Protein AF-A0A316NG40-F1 (afdb_monomer)

Foldseek 3Di:
DDLQVLLVVLLVVLVVLCVVVVHDLVRLCVQQVPDSVQSVCSVVSHHDPPDDVSSVVSSCVVSVHCSNVVSVVCVVVVVVVVVD

Nearest PDB structures (foldseek):
  4i6u-assembly1_A  TM=7.308E-01  e=1.467E-02  Enterobacter sp. RFL1396
  2b5a-assembly1_A  TM=8.012E-01  e=2.729E-02  [Bacillus] caldolyticus
  4ghj-assembly1_A  TM=7.889E-01  e=3.055E-02  Vibrio vulnificus CMCP6
  3clc-assembly1_D  TM=7.365E-01  e=7.974E-02  unclassified
  2o38-assembly1_A  TM=7.098E-01  e=1.587E+00  Rhodopseudomonas palustris CGA009

Radius of gyration: 12.73 Å; Cα contacts (8 Å, |Δi|>4): 73; chains: 1; bounding box: 24×22×42 Å

Solvent-accessible surface area (backbone atoms only — not comparable to full-atom values): 4832 Å² total; per-residue (Å²): 132,54,71,69,60,49,26,47,48,48,12,52,51,51,47,48,53,32,60,75,70,69,51,51,65,66,56,49,22,73,74,51,68,46,55,54,68,56,57,50,30,34,55,68,34,38,78,60,94,83,68,50,72,69,53,50,51,37,50,22,65,72,67,76,40,59,68,63,57,53,53,52,52,48,55,57,54,57,56,59,71,72,73,118

Sequence (84 aa):
MSFEAFENEIARIFQKLCREKQASLEEIHAATGVPRTILKSLSNGVVPGHITVKDFDRISEYFDSDEIIELIMRLFKGNDAARD

Mean predicted aligned error: 4.68 Å

Structure (mmCIF, N/CA/C/O backbone):
data_AF-A0A316NG40-F1
#
_entry.id   AF-A0A316NG40-F1
#
loop_
_atom_site.group_PDB
_atom_site.id
_atom_site.type_symbol
_atom_site.label_atom_id
_atom_site.label_alt_id
_atom_site.label_comp_id
_atom_site.label_asym_id
_atom_site.label_entity_id
_atom_site.label_seq_id
_atom_site.pdbx_PDB_ins_code
_atom_site.Cartn_x
_atom_site.Cartn_y
_atom_site.Cartn_z
_atom_site.occupancy
_atom_site.B_iso_or_equiv
_atom_site.auth_seq_id
_atom_site.auth_comp_id
_atom_site.auth_asym_id
_atom_site.auth_atom_id
_atom_site.pdbx_PDB_model_num
ATOM 1 N N . MET A 1 1 ? 10.343 7.681 -16.149 1.00 67.06 1 MET A N 1
ATOM 2 C CA . MET A 1 1 ? 10.494 7.600 -14.678 1.00 67.06 1 MET A CA 1
ATOM 3 C C . MET A 1 1 ? 11.367 6.387 -14.381 1.00 67.06 1 MET A C 1
ATOM 5 O O . MET A 1 1 ? 11.168 5.379 -15.045 1.00 67.06 1 MET A O 1
ATOM 9 N N . SER A 1 2 ? 12.361 6.478 -13.493 1.00 83.38 2 SER A N 1
ATOM 10 C CA . SER A 1 2 ? 13.131 5.293 -13.072 1.00 83.38 2 SER A CA 1
ATOM 11 C C . SER A 1 2 ? 12.305 4.432 -12.110 1.00 83.38 2 SER A C 1
ATOM 13 O O . SER A 1 2 ? 11.383 4.937 -11.471 1.00 83.38 2 SER A O 1
ATOM 15 N N . PHE A 1 3 ? 12.642 3.147 -11.978 1.00 82.62 3 PHE A N 1
ATOM 16 C CA . PHE A 1 3 ? 11.967 2.258 -11.024 1.00 82.62 3 PHE A CA 1
ATOM 17 C C . PHE A 1 3 ? 12.112 2.757 -9.576 1.00 82.62 3 PHE A C 1
ATOM 19 O O . PHE A 1 3 ? 11.136 2.822 -8.843 1.00 82.62 3 PHE A O 1
ATOM 26 N N . GLU A 1 4 ? 13.295 3.251 -9.210 1.00 87.94 4 GLU A N 1
ATOM 27 C CA . GLU A 1 4 ? 13.547 3.866 -7.901 1.00 87.94 4 GLU A CA 1
ATOM 28 C C . GLU A 1 4 ? 12.657 5.097 -7.639 1.00 87.94 4 GLU A C 1
ATOM 30 O O . GLU A 1 4 ? 12.157 5.291 -6.532 1.00 87.94 4 GLU A O 1
ATOM 35 N N . ALA A 1 5 ? 12.418 5.941 -8.651 1.00 88.50 5 ALA A N 1
ATOM 36 C CA . ALA A 1 5 ? 11.516 7.084 -8.503 1.00 88.50 5 ALA A CA 1
ATOM 37 C C . ALA A 1 5 ? 10.070 6.631 -8.239 1.00 88.50 5 ALA A C 1
ATOM 39 O O . ALA A 1 5 ? 9.387 7.229 -7.411 1.00 88.50 5 ALA A O 1
ATOM 40 N N . PHE A 1 6 ? 9.643 5.548 -8.891 1.00 87.44 6 PHE A N 1
ATOM 41 C CA . PHE A 1 6 ? 8.341 4.925 -8.670 1.00 87.44 6 PHE A CA 1
ATOM 42 C C . PHE A 1 6 ? 8.205 4.349 -7.252 1.00 87.44 6 PHE A C 1
ATOM 44 O O . PHE A 1 6 ? 7.218 4.634 -6.574 1.00 87.44 6 PHE A O 1
ATOM 51 N N . GLU A 1 7 ? 9.195 3.597 -6.764 1.00 90.69 7 GLU A N 1
ATOM 52 C CA . GLU A 1 7 ? 9.145 3.028 -5.410 1.00 90.69 7 GLU A CA 1
ATOM 53 C C . GLU A 1 7 ? 9.104 4.122 -4.330 1.00 90.69 7 GLU A C 1
ATOM 55 O O . GLU A 1 7 ? 8.324 4.042 -3.376 1.00 90.69 7 GLU A O 1
ATOM 60 N N . ASN A 1 8 ? 9.877 5.196 -4.519 1.00 92.06 8 ASN A N 1
ATOM 61 C CA . ASN A 1 8 ? 9.843 6.370 -3.647 1.00 92.06 8 ASN A CA 1
ATOM 62 C C . ASN A 1 8 ? 8.474 7.068 -3.649 1.00 92.06 8 ASN A C 1
ATOM 64 O O . ASN A 1 8 ? 8.026 7.582 -2.620 1.00 92.06 8 ASN A O 1
ATOM 68 N N . GLU A 1 9 ? 7.802 7.115 -4.798 1.00 92.94 9 GLU A N 1
ATOM 69 C CA . GLU A 1 9 ? 6.478 7.720 -4.917 1.00 92.94 9 GLU A CA 1
ATOM 70 C C . GLU A 1 9 ? 5.395 6.851 -4.263 1.00 92.94 9 GLU A C 1
ATOM 72 O O . GLU A 1 9 ? 4.576 7.387 -3.513 1.00 92.94 9 GLU A O 1
ATOM 77 N N . ILE A 1 10 ? 5.472 5.521 -4.408 1.00 92.06 10 ILE A N 1
ATOM 78 C CA . ILE A 1 10 ? 4.630 4.576 -3.655 1.00 92.06 10 ILE A CA 1
ATOM 79 C C . ILE A 1 10 ? 4.780 4.801 -2.153 1.00 92.06 10 ILE A C 1
ATOM 81 O O . ILE A 1 10 ? 3.774 4.930 -1.454 1.00 92.06 10 ILE A O 1
ATOM 85 N N . ALA A 1 11 ? 6.014 4.892 -1.649 1.00 94.88 11 ALA A N 1
ATOM 86 C CA . ALA A 1 11 ? 6.248 5.118 -0.226 1.00 94.88 11 ALA A CA 1
ATOM 87 C C . ALA A 1 11 ? 5.632 6.425 0.254 1.00 94.88 11 ALA A C 1
ATOM 89 O O . ALA A 1 11 ? 4.983 6.463 1.299 1.00 94.88 11 ALA A O 1
ATOM 90 N N . ARG A 1 12 ? 5.808 7.498 -0.523 1.00 95.94 12 ARG A N 1
ATOM 91 C CA . ARG A 1 12 ? 5.266 8.817 -0.197 1.00 95.94 12 ARG A CA 1
ATOM 92 C C . ARG A 1 12 ? 3.742 8.778 -0.087 1.00 95.94 12 ARG A C 1
ATOM 94 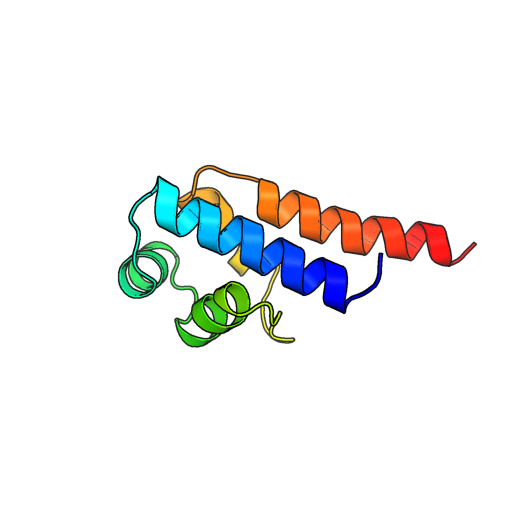O O . ARG A 1 12 ? 3.210 9.281 0.903 1.00 95.94 12 ARG A O 1
ATOM 101 N N . ILE A 1 13 ? 3.066 8.183 -1.071 1.00 94.94 13 ILE A N 1
ATOM 102 C CA . ILE A 1 13 ? 1.602 8.067 -1.098 1.00 94.94 13 ILE A CA 1
ATOM 103 C C . ILE A 1 13 ? 1.130 7.180 0.055 1.00 94.94 13 ILE A C 1
ATOM 105 O O . ILE A 1 13 ? 0.304 7.606 0.856 1.00 94.94 13 ILE A O 1
ATOM 109 N N . PHE A 1 14 ? 1.709 5.990 0.213 1.00 95.56 14 PHE A N 1
ATOM 110 C CA . PHE A 1 14 ? 1.317 5.061 1.272 1.00 95.56 14 PHE A CA 1
ATOM 111 C C . PHE A 1 14 ? 1.490 5.677 2.670 1.00 95.56 14 PHE A C 1
ATOM 113 O O . PHE A 1 14 ? 0.574 5.644 3.486 1.00 95.56 14 PHE A O 1
ATOM 120 N N . GLN A 1 15 ? 2.626 6.328 2.946 1.00 95.88 15 GLN A N 1
ATOM 121 C CA . GLN A 1 15 ? 2.851 7.017 4.221 1.00 95.88 15 GLN A CA 1
ATOM 122 C C . GLN A 1 15 ? 1.904 8.205 4.440 1.00 95.88 15 GLN A C 1
ATOM 124 O O . GLN A 1 15 ? 1.519 8.477 5.578 1.00 95.88 15 GLN A O 1
ATOM 129 N N . LYS A 1 16 ? 1.561 8.955 3.382 1.00 96.44 16 LYS A N 1
ATOM 130 C CA . LYS A 1 16 ? 0.554 10.027 3.440 1.00 96.44 16 LYS A CA 1
ATOM 131 C C . LYS A 1 16 ? -0.798 9.448 3.872 1.00 96.44 16 LYS A C 1
ATOM 133 O O . LYS A 1 16 ? -1.326 9.903 4.882 1.00 96.44 16 LYS A O 1
ATOM 138 N N . LEU A 1 17 ? -1.272 8.397 3.204 1.00 95.56 17 LEU A N 1
ATOM 139 C CA . LEU A 1 17 ? -2.552 7.746 3.503 1.00 95.56 17 LEU A CA 1
ATOM 140 C C . LEU A 1 17 ? -2.601 7.170 4.928 1.00 95.56 17 LEU A C 1
ATOM 142 O O . LEU A 1 17 ? -3.573 7.383 5.655 1.00 95.56 17 LEU A O 1
ATOM 146 N N . CYS A 1 18 ? -1.522 6.520 5.382 1.00 96.06 18 CYS A N 1
ATOM 147 C CA . CYS A 1 18 ? -1.408 6.049 6.767 1.00 96.06 18 CYS A CA 1
ATOM 148 C C . CYS A 1 18 ? -1.549 7.194 7.783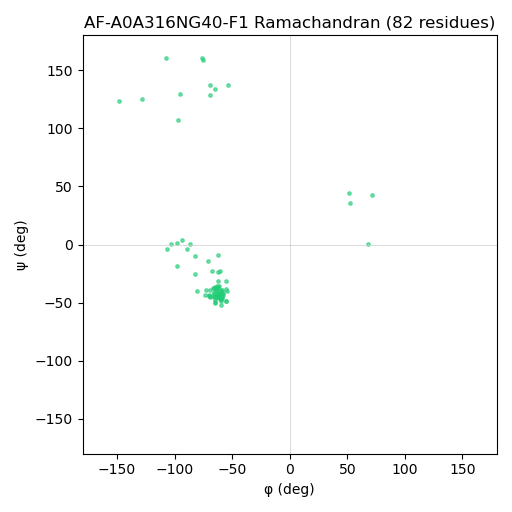 1.00 96.06 18 CYS A C 1
ATOM 150 O O . CYS A 1 18 ? -2.216 7.028 8.803 1.00 96.06 18 CYS A O 1
ATOM 152 N N . ARG A 1 19 ? -0.944 8.361 7.513 1.00 96.62 19 ARG A N 1
ATOM 153 C CA . ARG A 1 19 ? -1.036 9.542 8.389 1.00 96.62 19 ARG A CA 1
ATOM 154 C C . ARG A 1 19 ? -2.427 10.168 8.382 1.00 96.62 19 ARG A C 1
ATOM 156 O O . ARG A 1 19 ? -2.930 10.501 9.449 1.00 96.62 19 ARG A O 1
ATOM 163 N N . GLU A 1 20 ? -3.042 10.306 7.211 1.00 95.94 20 GLU A N 1
ATOM 164 C CA . GLU A 1 20 ? -4.383 10.888 7.058 1.00 95.94 20 GLU A CA 1
ATOM 165 C C . GLU A 1 20 ? -5.446 10.048 7.769 1.00 95.94 20 GLU A C 1
ATOM 167 O O . GLU A 1 20 ? -6.281 10.587 8.493 1.00 95.94 20 GLU A O 1
ATOM 172 N N . LYS A 1 21 ? -5.360 8.719 7.640 1.00 95.31 21 LYS A N 1
ATOM 173 C CA . LYS A 1 21 ? -6.271 7.784 8.309 1.00 95.31 21 LYS A CA 1
ATOM 174 C C . LYS A 1 21 ? -5.887 7.476 9.762 1.00 95.31 21 LYS A C 1
ATOM 176 O O . LYS A 1 21 ? -6.663 6.839 10.464 1.00 95.31 21 LYS A O 1
ATOM 181 N N . GLN A 1 22 ? -4.703 7.906 10.210 1.00 96.31 22 GLN A N 1
ATOM 182 C CA . GLN A 1 22 ? -4.100 7.529 11.499 1.00 96.31 22 GLN A CA 1
ATOM 183 C C . GLN A 1 22 ? -4.034 6.004 11.700 1.00 96.31 22 GLN A C 1
ATOM 185 O O . GLN A 1 22 ? -4.202 5.507 12.808 1.00 96.31 22 GLN A O 1
ATOM 190 N N . ALA A 1 23 ? -3.788 5.263 10.617 1.00 94.75 23 ALA A N 1
ATOM 191 C CA . ALA A 1 23 ? -3.775 3.807 10.622 1.00 94.75 23 ALA A CA 1
ATOM 192 C C . ALA A 1 23 ? -2.354 3.261 10.799 1.00 94.75 23 ALA A C 1
ATOM 194 O O . ALA A 1 23 ? -1.427 3.614 10.063 1.00 94.75 23 ALA A O 1
ATOM 195 N N . SER A 1 24 ? -2.191 2.342 11.745 1.00 96.44 24 SER A N 1
ATOM 196 C CA . SER A 1 24 ? -0.985 1.534 11.902 1.00 96.44 24 SER A CA 1
ATOM 197 C C . SER A 1 24 ? -0.918 0.409 10.860 1.00 96.44 24 SER A C 1
ATOM 199 O O . SER A 1 24 ? -1.926 -0.035 10.308 1.00 96.44 24 SER A O 1
ATOM 201 N N . LEU A 1 25 ? 0.283 -0.136 10.631 1.00 96.44 25 LEU A N 1
ATOM 202 C CA . LEU A 1 25 ? 0.451 -1.308 9.756 1.00 96.44 25 LEU A CA 1
ATOM 203 C C . LEU A 1 25 ? -0.293 -2.550 10.277 1.00 96.44 25 LEU A C 1
ATOM 205 O O . LEU A 1 25 ? -0.575 -3.461 9.504 1.00 96.44 25 LEU A O 1
ATOM 209 N N . GLU A 1 26 ? -0.569 -2.612 11.580 1.00 96.88 26 GLU A N 1
ATOM 210 C CA . GLU A 1 26 ? -1.319 -3.702 12.213 1.00 96.88 26 GLU A CA 1
ATOM 211 C C . GLU A 1 26 ? -2.806 -3.611 11.881 1.00 96.88 26 GLU A C 1
ATOM 213 O O . GLU A 1 26 ? -3.400 -4.614 11.488 1.00 96.88 26 GLU A O 1
ATOM 218 N N . GLU A 1 27 ? -3.377 -2.409 11.939 1.00 96.81 27 GLU A N 1
ATOM 219 C CA . GLU A 1 27 ? -4.767 -2.155 11.547 1.00 96.81 27 GLU A CA 1
ATOM 220 C C . GLU A 1 27 ? -4.982 -2.391 10.052 1.00 96.81 27 GLU A C 1
ATOM 222 O O . GLU A 1 27 ? -5.929 -3.074 9.665 1.00 96.81 27 GLU A O 1
ATOM 227 N N . ILE A 1 28 ? -4.064 -1.906 9.209 1.00 96.75 28 ILE A N 1
ATOM 228 C CA . ILE A 1 28 ? -4.139 -2.121 7.757 1.00 96.75 28 ILE A CA 1
ATOM 229 C C . ILE A 1 28 ? -4.055 -3.617 7.445 1.00 96.75 28 ILE A C 1
ATOM 231 O O . ILE A 1 28 ? -4.838 -4.124 6.643 1.00 96.75 28 ILE A O 1
ATOM 235 N N . HIS A 1 29 ? -3.142 -4.348 8.092 1.00 96.75 29 HIS A N 1
ATOM 236 C CA . HIS A 1 29 ? -3.039 -5.798 7.932 1.00 96.75 29 HIS A CA 1
ATOM 237 C C . HIS A 1 29 ? -4.333 -6.510 8.342 1.00 96.75 29 HIS A C 1
ATOM 239 O O . HIS A 1 29 ? -4.819 -7.356 7.595 1.00 96.75 29 HIS A O 1
ATOM 245 N N . ALA A 1 30 ? -4.904 -6.152 9.494 1.00 97.19 30 ALA A N 1
ATOM 246 C CA . ALA A 1 30 ? -6.142 -6.749 9.984 1.00 97.19 30 ALA A CA 1
ATOM 247 C C . ALA A 1 30 ? -7.336 -6.477 9.052 1.00 97.19 30 ALA A C 1
ATOM 249 O O . ALA A 1 30 ? -8.175 -7.356 8.872 1.00 97.19 30 ALA A O 1
ATOM 250 N N . ALA A 1 31 ? -7.397 -5.292 8.436 1.00 96.62 31 ALA A N 1
ATOM 251 C CA . ALA A 1 31 ? -8.490 -4.907 7.546 1.00 96.62 31 ALA A CA 1
ATOM 252 C C . ALA A 1 31 ? -8.351 -5.473 6.123 1.00 96.62 31 ALA A C 1
ATOM 254 O O . ALA A 1 31 ? -9.335 -5.897 5.524 1.00 96.62 31 ALA A O 1
ATOM 255 N N . THR A 1 32 ? -7.135 -5.485 5.574 1.00 96.06 32 THR A N 1
ATOM 256 C CA . THR A 1 32 ? -6.881 -5.848 4.166 1.00 96.06 32 THR A CA 1
ATOM 257 C C . THR A 1 32 ? -6.431 -7.296 3.984 1.00 96.06 32 THR A C 1
ATOM 259 O O . THR A 1 32 ? -6.438 -7.821 2.873 1.00 96.06 32 THR A O 1
ATOM 262 N N . GLY A 1 33 ? -5.956 -7.947 5.049 1.00 96.31 33 GLY A N 1
ATOM 263 C CA . GLY A 1 33 ? -5.272 -9.237 4.972 1.00 96.31 33 GLY A CA 1
ATOM 264 C C . GLY A 1 33 ? -3.897 -9.181 4.291 1.00 96.31 33 GLY A C 1
ATOM 265 O O . GLY A 1 33 ? -3.230 -10.212 4.195 1.00 96.31 33 GLY A O 1
ATOM 266 N N . VAL A 1 34 ? -3.435 -8.007 3.839 1.00 95.69 34 VAL A N 1
ATOM 267 C CA . VAL A 1 34 ? -2.115 -7.852 3.217 1.00 95.69 34 VAL A CA 1
ATOM 268 C C . VAL A 1 34 ? -1.036 -8.050 4.287 1.00 95.69 34 VAL A C 1
ATOM 270 O O . VAL A 1 34 ? -1.106 -7.419 5.346 1.00 95.69 34 VAL A O 1
ATOM 273 N N . PRO A 1 35 ? -0.032 -8.920 4.069 1.00 96.25 35 PRO A N 1
ATOM 274 C CA . PRO A 1 35 ? 1.020 -9.175 5.046 1.00 96.25 35 PRO A CA 1
ATOM 275 C C . PRO A 1 35 ? 1.731 -7.902 5.515 1.00 96.25 35 PRO A C 1
ATOM 277 O O . PRO A 1 35 ? 2.143 -7.065 4.712 1.00 96.25 35 PRO A O 1
ATOM 280 N N . ARG A 1 36 ? 1.985 -7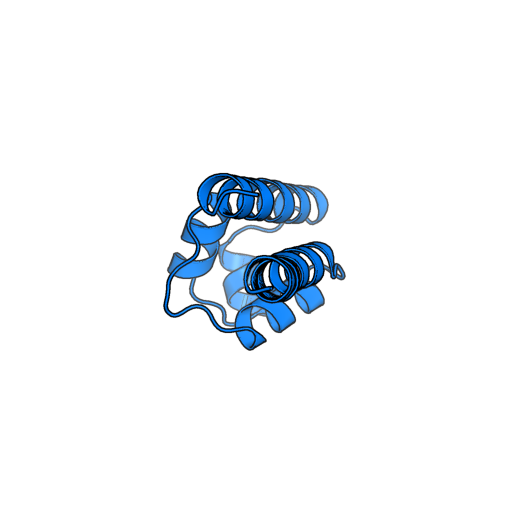.795 6.826 1.00 95.31 36 ARG A N 1
ATOM 281 C CA . ARG A 1 36 ? 2.726 -6.658 7.408 1.00 95.31 36 ARG A CA 1
ATOM 282 C C . ARG A 1 36 ? 4.098 -6.438 6.776 1.00 95.31 36 ARG A C 1
ATOM 284 O O . ARG A 1 36 ? 4.567 -5.306 6.728 1.00 95.31 36 ARG A O 1
ATOM 291 N N . THR A 1 37 ? 4.751 -7.505 6.321 1.00 95.19 37 THR A N 1
ATOM 292 C CA . THR A 1 37 ? 6.035 -7.426 5.616 1.00 95.19 37 THR A CA 1
ATOM 293 C C . THR A 1 37 ? 5.908 -6.624 4.326 1.00 95.19 37 THR A C 1
ATOM 295 O O . THR A 1 37 ? 6.730 -5.745 4.093 1.00 95.19 37 THR A O 1
ATOM 298 N N . ILE A 1 38 ? 4.842 -6.850 3.556 1.00 94.62 38 ILE A N 1
ATOM 299 C CA . ILE A 1 38 ? 4.537 -6.098 2.337 1.00 94.62 38 ILE A CA 1
ATOM 300 C C . ILE A 1 38 ? 4.242 -4.638 2.674 1.00 94.62 38 ILE A C 1
ATOM 302 O O . ILE A 1 38 ? 4.862 -3.745 2.105 1.00 94.62 38 ILE A O 1
ATOM 306 N N . LEU A 1 39 ? 3.362 -4.383 3.645 1.00 95.62 39 LEU A N 1
ATOM 307 C CA . LEU A 1 39 ? 3.010 -3.017 4.052 1.00 95.62 39 LEU A CA 1
ATOM 308 C C . LEU A 1 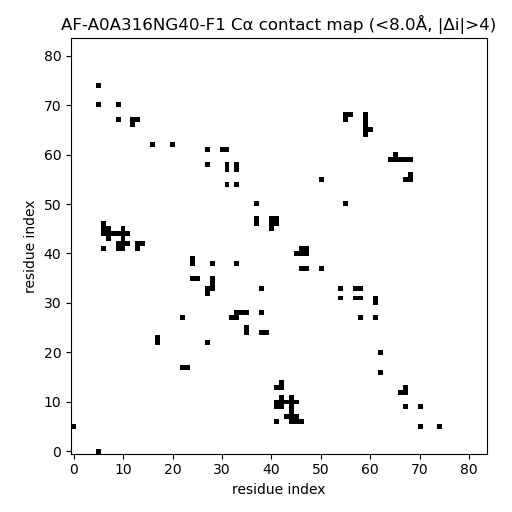39 ? 4.238 -2.227 4.537 1.00 95.62 39 LEU A C 1
ATOM 310 O O . LEU A 1 39 ? 4.403 -1.050 4.217 1.00 95.62 39 LEU A O 1
ATOM 314 N N . LYS A 1 40 ? 5.139 -2.887 5.274 1.00 96.06 40 LYS A N 1
ATOM 315 C CA . LYS A 1 40 ? 6.412 -2.301 5.708 1.00 96.06 40 LYS A CA 1
ATOM 316 C C . LYS A 1 40 ? 7.335 -2.010 4.524 1.00 96.06 40 LYS A C 1
ATOM 318 O O . LYS A 1 40 ? 7.960 -0.955 4.510 1.00 96.06 40 LYS A O 1
ATOM 323 N N . SER A 1 41 ? 7.420 -2.912 3.547 1.00 95.19 41 SER A N 1
ATOM 324 C CA . SER A 1 41 ? 8.185 -2.679 2.317 1.00 95.19 41 SER A CA 1
ATOM 325 C C . SER A 1 41 ? 7.651 -1.472 1.545 1.00 95.19 41 SER A C 1
ATOM 327 O O . SER A 1 41 ? 8.436 -0.582 1.231 1.00 95.19 41 SER A O 1
ATOM 329 N N . LEU A 1 42 ? 6.330 -1.368 1.356 1.00 93.50 42 LEU A N 1
ATOM 330 C CA . LEU A 1 42 ? 5.706 -0.212 0.701 1.00 93.50 42 LEU A CA 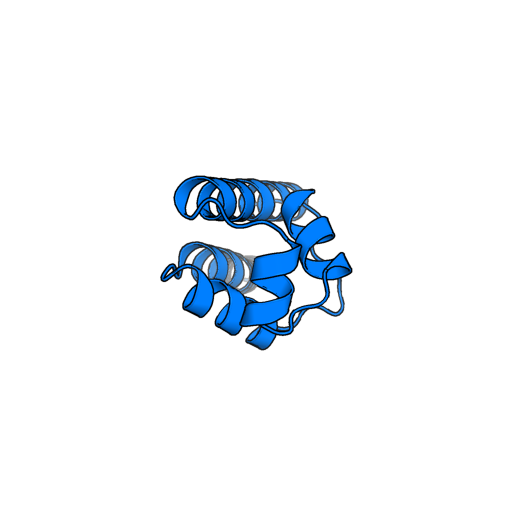1
ATOM 331 C C . LEU A 1 42 ? 6.025 1.089 1.443 1.00 93.50 42 LEU A C 1
ATOM 333 O O . LEU A 1 42 ? 6.461 2.057 0.831 1.00 93.50 42 LEU A O 1
ATOM 337 N N . SER A 1 43 ? 5.910 1.089 2.775 1.00 94.56 43 SER A N 1
ATOM 338 C CA . SER A 1 43 ? 6.279 2.241 3.606 1.00 94.56 43 SER A CA 1
ATOM 339 C C . SER A 1 43 ? 7.755 2.636 3.490 1.00 94.56 43 SER A C 1
ATOM 341 O O . SER A 1 43 ? 8.086 3.777 3.799 1.00 94.56 43 SER A O 1
ATOM 343 N N . ASN A 1 44 ? 8.638 1.724 3.087 1.00 94.12 44 ASN A N 1
ATOM 344 C CA . ASN A 1 44 ? 10.072 1.973 2.939 1.00 94.12 44 ASN A CA 1
ATOM 345 C C . ASN A 1 44 ? 10.489 2.271 1.492 1.00 94.12 44 ASN A C 1
ATOM 347 O O . ASN A 1 44 ? 11.677 2.455 1.249 1.00 94.12 44 ASN A O 1
ATOM 351 N N . GLY A 1 45 ? 9.549 2.297 0.544 1.00 90.00 45 GLY A N 1
ATOM 352 C CA . GLY A 1 45 ? 9.872 2.475 -0.872 1.00 90.00 45 GLY A CA 1
ATOM 353 C C . GLY A 1 45 ? 10.541 1.257 -1.468 1.00 90.00 45 GLY A C 1
ATOM 354 O O . GLY A 1 45 ? 11.518 1.379 -2.190 1.00 90.00 45 GLY A O 1
ATOM 355 N N . VAL A 1 46 ? 10.025 0.079 -1.129 1.00 91.12 46 VAL A N 1
ATOM 356 C CA . VAL A 1 46 ? 10.399 -1.182 -1.760 1.00 91.12 46 VAL A CA 1
ATOM 357 C C . VAL A 1 46 ? 9.122 -1.872 -2.201 1.00 91.12 46 VAL A C 1
ATOM 359 O O . VAL A 1 46 ? 8.235 -2.112 -1.379 1.00 91.12 46 VAL A O 1
ATOM 362 N N . VAL A 1 47 ? 9.031 -2.227 -3.478 1.00 87.50 47 VAL A N 1
ATOM 363 C CA . VAL A 1 47 ? 7.893 -2.977 -4.020 1.00 87.50 47 VAL A CA 1
ATOM 364 C C . VAL A 1 47 ? 8.268 -4.459 -4.072 1.00 87.50 47 VAL A C 1
ATOM 366 O O . VAL A 1 47 ? 9.084 -4.862 -4.902 1.00 87.50 47 VAL A O 1
ATOM 369 N N . PRO A 1 48 ? 7.717 -5.312 -3.186 1.00 88.44 48 PRO A N 1
ATOM 370 C CA . PRO A 1 48 ? 8.078 -6.725 -3.171 1.00 88.44 48 PRO A CA 1
ATOM 371 C C . PRO A 1 48 ? 7.637 -7.410 -4.464 1.00 88.44 48 PRO A C 1
ATOM 373 O O . PRO A 1 48 ? 6.482 -7.297 -4.844 1.00 88.44 48 PRO A O 1
ATOM 376 N N . GLY A 1 49 ? 8.493 -8.217 -5.096 1.00 86.31 49 GLY A N 1
ATOM 377 C CA . GLY A 1 49 ? 8.144 -8.895 -6.358 1.00 86.31 49 GLY A CA 1
ATOM 378 C C . GLY A 1 49 ? 6.976 -9.895 -6.285 1.00 86.31 49 GLY A C 1
ATOM 379 O O . GLY A 1 49 ? 6.532 -10.384 -7.316 1.00 86.31 49 GLY A O 1
ATOM 380 N N . HIS A 1 50 ? 6.487 -10.216 -5.084 1.00 88.44 50 HIS A N 1
ATOM 381 C CA . HIS A 1 50 ? 5.328 -11.085 -4.856 1.00 88.44 50 HIS A CA 1
ATOM 382 C C . HIS A 1 50 ? 4.047 -10.317 -4.491 1.00 88.44 50 HIS A C 1
ATOM 384 O O . HIS A 1 50 ? 3.026 -10.957 -4.246 1.00 88.44 50 HIS A O 1
ATOM 390 N N . ILE A 1 51 ? 4.087 -8.980 -4.417 1.00 89.31 51 ILE A N 1
ATOM 391 C CA . ILE A 1 51 ? 2.871 -8.185 -4.236 1.00 89.31 51 ILE A CA 1
ATOM 392 C C . ILE A 1 51 ? 2.025 -8.251 -5.509 1.00 89.31 51 ILE A C 1
ATOM 394 O O . ILE A 1 51 ? 2.546 -8.179 -6.624 1.00 89.31 51 ILE A O 1
ATOM 398 N N . THR A 1 52 ? 0.717 -8.408 -5.352 1.00 89.94 52 THR A N 1
ATOM 399 C CA . THR A 1 52 ? -0.214 -8.538 -6.475 1.00 89.94 52 THR A CA 1
ATOM 400 C C . THR A 1 52 ? -1.055 -7.278 -6.653 1.00 89.94 52 THR A C 1
ATOM 402 O O . THR A 1 52 ? -1.238 -6.502 -5.720 1.00 89.94 52 THR A O 1
ATOM 405 N N . VAL A 1 53 ? -1.644 -7.103 -7.840 1.00 86.31 53 VAL A N 1
ATOM 406 C CA . VAL A 1 53 ? -2.634 -6.034 -8.087 1.00 86.31 53 VAL A CA 1
ATOM 407 C C . VAL A 1 53 ? -3.792 -6.115 -7.087 1.00 86.31 53 VAL A C 1
ATOM 409 O O . VAL A 1 53 ? -4.197 -5.095 -6.553 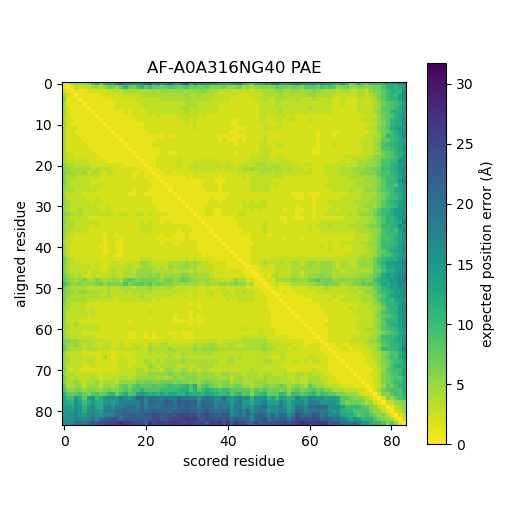1.00 86.31 53 VAL A O 1
ATOM 412 N N . LYS A 1 54 ? -4.234 -7.326 -6.724 1.00 90.88 54 LYS A N 1
ATOM 413 C CA . LYS A 1 54 ? -5.281 -7.527 -5.709 1.00 90.88 54 LYS A CA 1
ATOM 414 C C . LYS A 1 54 ? -4.887 -7.016 -4.322 1.00 90.88 54 LYS A C 1
ATOM 416 O O . LYS A 1 54 ? -5.762 -6.622 -3.560 1.00 90.88 54 LYS A O 1
ATOM 421 N N . ASP A 1 55 ? -3.604 -7.056 -3.964 1.00 93.62 55 ASP A N 1
ATOM 422 C CA . ASP A 1 55 ? -3.143 -6.486 -2.694 1.00 93.62 55 ASP A CA 1
ATOM 423 C C . ASP A 1 55 ? -3.238 -4.960 -2.729 1.00 93.62 55 ASP A C 1
ATOM 425 O O . ASP A 1 55 ? -3.660 -4.351 -1.749 1.00 93.62 55 ASP A O 1
ATOM 429 N N . PHE A 1 56 ? -2.911 -4.353 -3.871 1.00 91.62 56 PHE A N 1
ATOM 430 C CA . PHE A 1 56 ? -3.093 -2.921 -4.078 1.00 91.62 56 PHE A CA 1
ATOM 431 C C . PHE A 1 56 ? -4.567 -2.514 -4.088 1.00 91.62 56 PHE A C 1
ATOM 433 O O . PHE A 1 56 ? -4.894 -1.543 -3.417 1.00 91.62 56 PHE A O 1
ATOM 440 N N . ASP A 1 57 ? -5.448 -3.288 -4.730 1.00 92.56 57 ASP A N 1
ATOM 441 C CA . ASP A 1 57 ? -6.899 -3.054 -4.706 1.00 92.56 57 ASP A CA 1
ATOM 442 C C . ASP A 1 57 ? -7.424 -2.997 -3.267 1.00 92.56 57 ASP A C 1
ATOM 444 O O . ASP A 1 57 ? -8.065 -2.030 -2.869 1.00 92.56 57 ASP A O 1
ATOM 448 N N . ARG A 1 58 ? -7.057 -3.978 -2.433 1.00 94.94 58 ARG A N 1
ATOM 449 C CA . ARG A 1 58 ? -7.465 -4.009 -1.018 1.00 94.94 58 ARG A CA 1
ATOM 450 C C . ARG A 1 58 ? -6.917 -2.831 -0.213 1.00 94.94 58 ARG A C 1
ATOM 452 O O . ARG A 1 58 ? -7.593 -2.339 0.686 1.00 94.94 58 ARG A O 1
ATOM 459 N N . ILE A 1 59 ? -5.685 -2.398 -0.492 1.00 94.00 59 ILE A N 1
ATOM 460 C CA . ILE A 1 59 ? -5.091 -1.217 0.152 1.00 94.00 59 ILE A CA 1
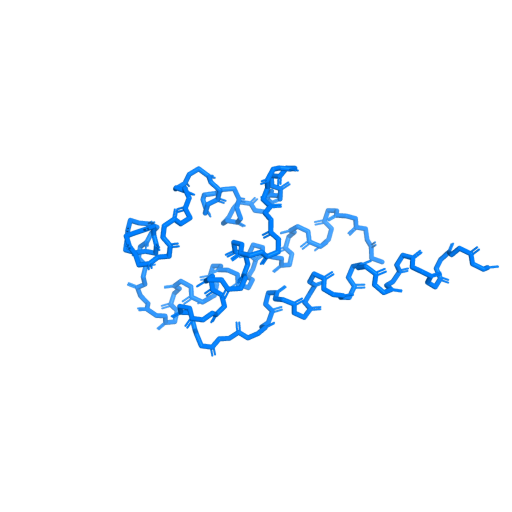ATOM 461 C C . ILE A 1 59 ? -5.855 0.045 -0.265 1.00 94.00 59 ILE A C 1
ATOM 463 O O . ILE A 1 59 ? -6.192 0.858 0.595 1.00 94.00 59 ILE A O 1
ATOM 467 N N . SER A 1 60 ? -6.151 0.197 -1.554 1.00 93.75 60 SER A N 1
ATOM 468 C CA . SER A 1 60 ? -6.896 1.334 -2.096 1.00 93.75 60 SER A CA 1
ATOM 469 C C . SER A 1 60 ? -8.321 1.407 -1.559 1.00 93.75 60 SER A C 1
ATOM 471 O O . SER A 1 60 ? -8.721 2.466 -1.081 1.00 93.75 60 SER A O 1
ATOM 473 N N . GLU A 1 61 ? -9.042 0.284 -1.513 1.00 95.25 61 GLU A N 1
ATOM 474 C CA . GLU A 1 61 ? -10.362 0.191 -0.874 1.00 95.25 61 GLU A CA 1
ATOM 475 C C . GLU A 1 61 ? -10.298 0.573 0.610 1.00 95.25 61 GLU A C 1
ATOM 477 O O . GLU A 1 61 ? -11.147 1.312 1.109 1.00 95.25 61 GLU A O 1
ATOM 482 N N . TYR A 1 62 ? -9.269 0.113 1.334 1.00 95.69 62 TYR A N 1
ATOM 483 C CA . TYR A 1 62 ? -9.102 0.472 2.739 1.00 95.69 62 TYR A CA 1
ATOM 484 C C . TYR A 1 62 ? -8.885 1.972 2.931 1.00 95.69 62 TYR A C 1
ATOM 486 O O . TYR A 1 62 ? -9.412 2.534 3.890 1.00 95.69 62 TYR A O 1
ATOM 494 N N . PHE A 1 63 ? -8.114 2.633 2.071 1.00 95.44 63 PHE A N 1
ATOM 495 C CA . PHE A 1 63 ? -7.838 4.066 2.190 1.00 95.44 63 PHE A CA 1
ATOM 496 C C . PHE A 1 63 ? -8.845 4.967 1.470 1.00 95.44 63 PHE A C 1
ATOM 498 O O . PHE A 1 63 ? -8.728 6.180 1.618 1.00 95.44 63 PHE A O 1
ATOM 505 N N . ASP A 1 64 ? -9.821 4.398 0.753 1.00 94.62 64 ASP A N 1
ATOM 506 C CA . ASP A 1 64 ? -10.728 5.130 -0.143 1.00 94.62 64 ASP A CA 1
ATOM 507 C C . ASP A 1 64 ? -9.942 6.015 -1.134 1.00 94.62 64 ASP A C 1
ATOM 509 O O . ASP A 1 64 ? -10.209 7.204 -1.307 1.00 94.62 64 ASP A O 1
ATOM 513 N N . SER A 1 65 ? -8.869 5.451 -1.709 1.00 92.25 65 SER A N 1
ATOM 514 C CA . SER A 1 65 ? -7.934 6.181 -2.572 1.00 92.25 65 SER A CA 1
ATOM 515 C C . SER A 1 65 ? -7.322 5.306 -3.662 1.00 92.25 65 SER A C 1
ATOM 517 O O . SER A 1 65 ? -6.618 4.328 -3.390 1.00 92.25 65 SER A O 1
ATOM 519 N N . ASP A 1 66 ? -7.493 5.740 -4.909 1.00 91.12 66 ASP A N 1
ATOM 520 C CA . ASP A 1 66 ? -6.924 5.093 -6.094 1.00 91.12 66 ASP A CA 1
ATOM 521 C C . ASP A 1 66 ? -5.494 5.566 -6.419 1.00 91.12 66 ASP A C 1
ATOM 523 O O . ASP A 1 66 ? -4.890 5.071 -7.369 1.00 91.12 66 ASP A O 1
ATOM 527 N N . GLU A 1 67 ? -4.901 6.485 -5.636 1.00 91.75 67 GLU A N 1
ATOM 528 C CA . GLU A 1 67 ? -3.588 7.092 -5.939 1.00 91.75 67 GLU A CA 1
ATOM 529 C C . GLU A 1 67 ? -2.482 6.037 -6.157 1.00 91.75 67 GLU A C 1
ATOM 531 O O . GLU A 1 67 ? -1.648 6.167 -7.058 1.00 91.75 67 GLU A O 1
ATOM 536 N N . ILE A 1 68 ? -2.484 4.966 -5.352 1.00 87.62 68 ILE A N 1
ATOM 537 C CA . ILE A 1 68 ? -1.506 3.873 -5.466 1.00 87.62 68 ILE A CA 1
ATOM 538 C C . ILE A 1 68 ? -1.742 3.061 -6.749 1.00 87.62 68 ILE A C 1
ATOM 540 O O . ILE A 1 68 ? -0.787 2.785 -7.479 1.00 87.62 68 ILE A O 1
ATOM 544 N N . ILE A 1 69 ? -2.996 2.711 -7.056 1.00 88.06 69 ILE A N 1
ATOM 545 C CA . ILE A 1 69 ? -3.362 1.976 -8.277 1.00 88.06 69 ILE A CA 1
ATOM 546 C C . ILE A 1 69 ? -3.017 2.796 -9.518 1.00 88.06 69 ILE A C 1
ATOM 548 O O . ILE A 1 69 ? -2.412 2.269 -10.453 1.00 88.06 69 ILE A O 1
ATOM 552 N N . GLU A 1 70 ? -3.342 4.089 -9.532 1.00 89.94 70 GLU A N 1
ATOM 553 C CA . GLU A 1 70 ? -3.011 4.974 -10.645 1.00 89.94 70 GLU A CA 1
ATOM 554 C C . GLU A 1 70 ? -1.505 5.018 -10.906 1.00 89.94 70 GLU A C 1
ATOM 556 O O . GLU A 1 70 ? -1.076 4.950 -12.062 1.00 89.94 70 GLU A O 1
ATOM 561 N N . LEU A 1 71 ? -0.693 5.106 -9.850 1.00 86.62 71 LEU A N 1
ATOM 562 C CA . LEU A 1 71 ? 0.762 5.118 -9.967 1.00 86.62 71 LEU A CA 1
ATOM 563 C C . LEU A 1 71 ? 1.290 3.810 -10.577 1.00 86.62 71 LEU A C 1
ATOM 565 O O . LEU A 1 71 ? 2.132 3.834 -11.478 1.00 86.62 71 LEU A O 1
ATOM 569 N N . ILE A 1 72 ? 0.751 2.670 -10.146 1.00 84.06 72 ILE A N 1
ATOM 570 C CA . ILE A 1 72 ? 1.087 1.351 -10.699 1.00 84.06 72 ILE A CA 1
ATOM 571 C C . ILE A 1 72 ? 0.667 1.253 -12.167 1.00 84.06 72 ILE A C 1
ATOM 573 O O . ILE A 1 72 ? 1.453 0.828 -13.013 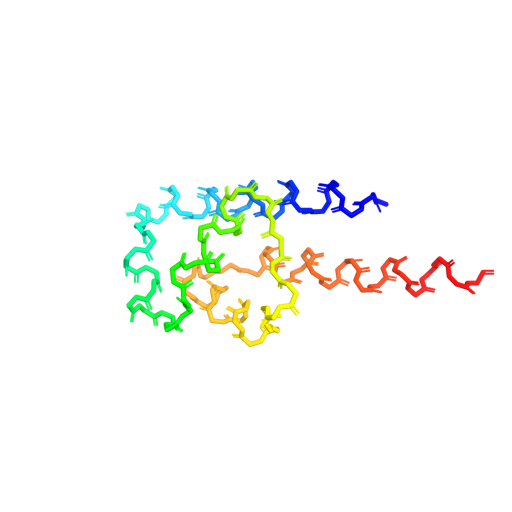1.00 84.06 72 ILE A O 1
ATOM 577 N N . MET A 1 73 ? -0.542 1.703 -12.509 1.00 84.06 73 MET A N 1
ATOM 578 C CA . MET A 1 73 ? -1.013 1.725 -13.895 1.00 84.06 73 MET A CA 1
ATOM 579 C C . MET A 1 73 ? -0.148 2.624 -14.786 1.00 84.06 73 MET A C 1
ATOM 581 O O . MET A 1 73 ? 0.087 2.283 -15.946 1.00 84.06 73 MET A O 1
ATOM 585 N N . ARG A 1 74 ? 0.359 3.752 -14.266 1.00 82.94 74 ARG A N 1
ATOM 586 C CA . ARG A 1 74 ? 1.298 4.627 -14.988 1.00 82.94 74 ARG A CA 1
ATOM 587 C C . ARG A 1 74 ? 2.639 3.94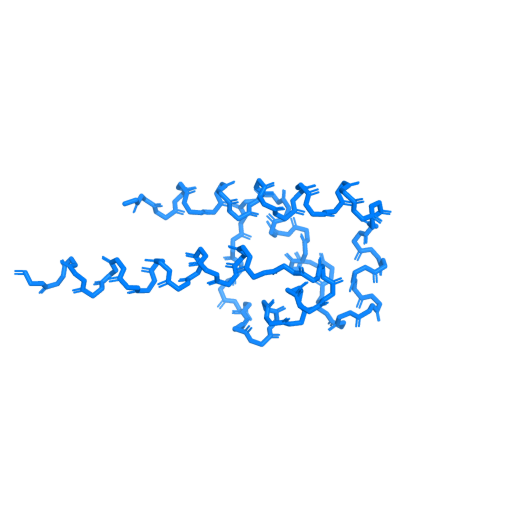2 -15.243 1.00 82.94 74 ARG A C 1
ATOM 589 O O . ARG A 1 74 ? 3.180 4.123 -16.332 1.00 82.94 74 ARG A O 1
ATOM 596 N N . LEU A 1 75 ? 3.146 3.130 -14.309 1.00 76.94 75 LEU A N 1
ATOM 597 C CA . LEU A 1 75 ? 4.351 2.322 -14.533 1.00 76.94 75 LEU A CA 1
ATOM 598 C C . LEU A 1 75 ? 4.154 1.357 -15.711 1.00 76.94 75 LEU A C 1
ATOM 600 O O . LEU A 1 75 ? 4.999 1.304 -16.602 1.00 76.94 75 LEU A O 1
ATOM 604 N N . PHE A 1 76 ? 3.024 0.643 -15.753 1.00 73.19 76 PHE A N 1
ATOM 605 C CA . PHE A 1 76 ? 2.731 -0.294 -16.843 1.00 73.19 76 PHE A CA 1
ATOM 606 C C . PHE A 1 76 ? 2.511 0.414 -18.187 1.00 73.19 76 PHE A C 1
ATOM 608 O O . PHE A 1 76 ? 3.098 0.011 -19.187 1.00 73.19 76 PHE A O 1
ATOM 615 N N . LYS A 1 77 ? 1.746 1.514 -18.216 1.00 69.44 77 LYS A N 1
ATOM 616 C CA . LYS A 1 77 ? 1.501 2.294 -19.446 1.00 69.44 77 LYS A CA 1
ATOM 617 C C . LYS A 1 77 ? 2.756 2.994 -19.974 1.00 69.44 77 LYS A C 1
ATOM 619 O O . LYS A 1 77 ? 2.957 3.066 -21.181 1.00 69.44 77 LYS A O 1
ATOM 624 N N . GLY A 1 78 ? 3.607 3.504 -19.084 1.00 60.09 78 GLY A N 1
ATOM 625 C CA . GLY A 1 78 ? 4.877 4.128 -19.458 1.00 60.09 78 GLY A CA 1
ATOM 626 C C . GLY A 1 78 ? 5.890 3.135 -20.033 1.00 60.09 78 GLY A C 1
ATOM 627 O O . GLY A 1 78 ? 6.774 3.543 -20.780 1.00 60.09 78 GLY A O 1
ATOM 628 N N . ASN A 1 79 ? 5.745 1.845 -19.721 1.00 53.62 79 ASN A N 1
ATOM 629 C CA . ASN A 1 79 ? 6.595 0.782 -20.254 1.00 53.62 79 ASN A CA 1
ATOM 630 C C . ASN A 1 79 ? 6.155 0.311 -21.655 1.00 53.62 79 ASN A C 1
ATOM 632 O O . ASN A 1 79 ? 6.988 -0.171 -22.417 1.00 53.62 79 ASN A O 1
ATOM 636 N N . ASP A 1 80 ? 4.874 0.482 -22.007 1.00 52.69 80 ASP A N 1
ATOM 637 C CA . ASP A 1 80 ? 4.355 0.258 -23.367 1.00 52.69 80 ASP A CA 1
ATOM 638 C C . ASP A 1 80 ? 4.859 1.340 -24.336 1.00 52.69 80 ASP A C 1
ATOM 640 O O . ASP A 1 80 ? 5.379 1.032 -25.401 1.00 52.69 80 ASP A O 1
ATOM 644 N N . ALA A 1 81 ? 4.823 2.611 -23.920 1.00 48.34 81 ALA A N 1
ATOM 645 C CA . ALA A 1 81 ? 5.278 3.736 -24.745 1.00 48.34 81 ALA A CA 1
ATOM 646 C C . ALA A 1 81 ? 6.808 3.810 -24.947 1.00 48.34 81 ALA A C 1
ATOM 648 O O . ALA A 1 81 ? 7.269 4.569 -25.791 1.00 48.34 81 ALA A O 1
ATOM 649 N N . ALA A 1 82 ? 7.600 3.067 -24.167 1.00 45.91 82 ALA A N 1
ATOM 650 C CA . ALA A 1 82 ? 9.063 3.017 -24.280 1.00 45.91 82 ALA A CA 1
ATOM 651 C C . ALA A 1 82 ? 9.571 1.866 -25.177 1.00 45.91 82 ALA A C 1
ATOM 653 O O . ALA A 1 82 ? 10.780 1.636 -25.249 1.00 45.91 82 ALA A O 1
ATOM 654 N N . ARG A 1 83 ? 8.657 1.105 -25.798 1.00 47.34 83 ARG A N 1
ATOM 655 C CA . ARG A 1 83 ? 8.956 -0.041 -26.674 1.00 47.34 83 ARG A CA 1
ATOM 656 C C . ARG A 1 83 ? 8.723 0.217 -28.170 1.00 47.34 83 ARG A C 1
ATOM 658 O O . ARG A 1 83 ? 9.056 -0.673 -28.951 1.00 47.34 83 ARG A O 1
ATOM 665 N N . ASP A 1 84 ? 8.214 1.390 -28.541 1.00 42.97 84 ASP A N 1
ATOM 666 C CA . ASP A 1 84 ? 8.218 1.936 -29.912 1.00 42.97 84 ASP A CA 1
ATOM 667 C C . ASP A 1 84 ? 9.404 2.897 -30.108 1.00 42.97 84 ASP A C 1
ATOM 669 O O . ASP A 1 84 ? 9.955 2.941 -31.233 1.00 42.97 84 ASP A O 1
#

Secondary structure (DSSP, 8-state):
--HHHHHHHHHHHHHHHHHHHT--HHHHHHHH---HHHHHHHHTT---TT--HHHHHHHHHHHT--HHHHHHHHHHHHHHTT--

pLDDT: mean 88.09, std 12.95, range [42.97, 97.19]